Protein AF-A0A3M1B7R9-F1 (afdb_monomer_lite)

Sequence (169 aa):
MSRTSFVARRVTIGVLLSLAAVTLLYAAEDIHRWIQGKDPASPVPCPWQKQGNVPPLSPPTMEEISRNTAVFWKGRGRETAVADPPANAGSETVPIENFIDEYIFGKMAEDGIPHAPLAGNATFVRRAYLDLTGRIPTVEALEGWLAQGEELDRGALIDSLIESDAFVD

Structure (mmCIF, N/CA/C/O backbone):
data_AF-A0A3M1B7R9-F1
#
_entry.id   AF-A0A3M1B7R9-F1
#
loop_
_atom_site.group_PDB
_atom_site.id
_atom_site.type_symbol
_atom_site.label_atom_id
_atom_site.label_alt_id
_atom_site.label_comp_id
_atom_site.label_asym_id
_atom_site.label_entity_id
_atom_site.label_seq_id
_atom_site.pdbx_PDB_ins_code
_atom_site.Cartn_x
_atom_site.Cartn_y
_atom_site.Cartn_z
_atom_site.occupancy
_atom_site.B_iso_or_equiv
_atom_site.auth_seq_id
_atom_site.auth_comp_id
_atom_site.auth_asym_id
_atom_site.auth_atom_id
_atom_site.pdbx_PDB_model_num
ATOM 1 N N . MET A 1 1 ? -33.446 54.491 42.522 1.00 51.09 1 MET A N 1
ATOM 2 C CA . MET A 1 1 ? -32.778 53.767 41.416 1.00 51.09 1 MET A CA 1
ATOM 3 C C . MET A 1 1 ? -31.689 54.641 40.817 1.00 51.09 1 MET A C 1
ATOM 5 O O . MET A 1 1 ? -32.007 55.642 40.187 1.00 51.09 1 MET A O 1
ATOM 9 N N . SER A 1 2 ? -30.417 54.320 41.068 1.00 46.97 2 SER A N 1
ATOM 10 C CA . SER A 1 2 ? -29.306 55.175 40.636 1.00 46.97 2 SER A CA 1
ATOM 11 C C . SER A 1 2 ? -29.054 55.046 39.133 1.00 46.97 2 SER A C 1
ATOM 13 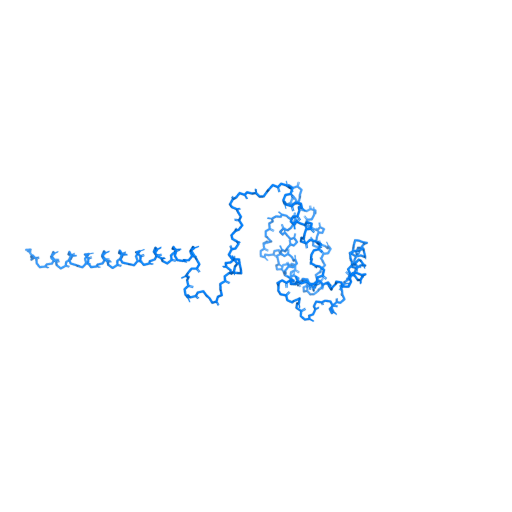O O . SER A 1 2 ? -28.742 53.965 38.642 1.00 46.97 2 SER A O 1
ATOM 15 N N . ARG A 1 3 ? -29.157 56.169 38.411 1.00 54.00 3 ARG A N 1
ATOM 16 C CA . ARG A 1 3 ? -28.888 56.299 36.966 1.00 54.00 3 ARG A CA 1
ATOM 17 C C . ARG A 1 3 ? -27.461 55.880 36.569 1.00 54.00 3 ARG A C 1
ATOM 19 O O . ARG A 1 3 ? -27.210 55.614 35.398 1.00 54.00 3 ARG A O 1
ATOM 26 N N . THR A 1 4 ? -26.542 55.780 37.530 1.00 54.81 4 THR A N 1
ATOM 27 C CA . THR A 1 4 ? -25.120 55.483 37.302 1.00 54.81 4 THR A CA 1
ATOM 28 C C . THR A 1 4 ? -24.834 54.028 36.917 1.00 54.81 4 THR A C 1
ATOM 30 O O . THR A 1 4 ? -23.939 53.785 36.111 1.00 54.81 4 THR A O 1
ATOM 33 N N . SER A 1 5 ? -25.613 53.053 37.399 1.00 55.47 5 SER A N 1
ATOM 34 C CA . SER A 1 5 ? -25.383 51.630 37.090 1.00 55.47 5 SER A CA 1
ATOM 35 C C . SER A 1 5 ? -25.811 51.240 35.669 1.00 55.47 5 SER A C 1
ATOM 37 O O . SER A 1 5 ? -25.240 50.330 35.070 1.00 55.47 5 SER A O 1
ATOM 39 N N . PHE A 1 6 ? -26.781 51.956 35.095 1.00 53.19 6 PHE A N 1
ATOM 40 C CA . PHE A 1 6 ? -27.276 51.711 33.738 1.00 53.19 6 PHE A CA 1
ATOM 41 C C . PHE A 1 6 ? -26.325 52.242 32.656 1.00 53.19 6 PHE A C 1
ATOM 43 O O . PHE A 1 6 ? -26.127 51.591 31.630 1.00 53.19 6 PHE A O 1
ATOM 50 N N . VAL A 1 7 ? -25.692 53.395 32.908 1.00 60.72 7 VAL A N 1
ATOM 51 C CA . VAL A 1 7 ? -24.685 53.979 32.008 1.00 60.72 7 VAL A CA 1
ATOM 52 C C . VAL A 1 7 ? -23.428 53.111 31.980 1.00 60.72 7 VAL A C 1
ATOM 54 O O . VAL A 1 7 ? -22.967 52.754 30.900 1.00 60.72 7 VAL A O 1
ATOM 57 N N . ALA A 1 8 ? -22.935 52.679 33.147 1.00 59.06 8 ALA A N 1
ATOM 58 C CA . ALA A 1 8 ? -21.758 51.815 33.237 1.00 59.06 8 ALA A CA 1
ATOM 59 C C . ALA A 1 8 ? -21.946 50.499 32.460 1.00 59.06 8 ALA A C 1
ATOM 61 O O . ALA A 1 8 ? -21.106 50.143 31.640 1.00 59.06 8 ALA A O 1
ATOM 62 N N . ARG A 1 9 ? -23.095 49.828 32.627 1.00 57.62 9 ARG A N 1
ATOM 63 C CA . ARG A 1 9 ? -23.381 48.543 31.968 1.00 57.62 9 ARG A CA 1
ATOM 64 C C . ARG A 1 9 ? -23.512 48.662 30.442 1.00 57.62 9 ARG A C 1
ATOM 66 O O . ARG A 1 9 ? -23.122 47.742 29.730 1.00 57.62 9 ARG A O 1
ATOM 73 N N . ARG A 1 10 ? -24.010 49.795 29.925 1.00 61.94 10 ARG A N 1
ATOM 74 C CA . ARG A 1 10 ? -24.058 50.070 28.475 1.00 61.94 10 ARG A CA 1
ATOM 75 C C . ARG A 1 10 ? -22.679 50.334 27.875 1.00 61.94 10 ARG A C 1
ATOM 77 O O . ARG A 1 10 ? -22.415 49.859 26.775 1.00 61.94 10 ARG A O 1
ATOM 84 N N . VAL A 1 11 ? -21.806 51.035 28.596 1.00 66.06 11 VAL A N 1
ATOM 85 C CA . VAL A 1 11 ? -20.427 51.287 28.151 1.00 66.06 11 VAL A CA 1
ATOM 86 C C . VAL A 1 11 ? -19.636 49.979 28.090 1.00 66.06 11 VAL A C 1
ATOM 88 O O . VAL A 1 11 ? -18.970 49.724 27.092 1.00 66.06 11 VAL A O 1
ATOM 91 N N . THR A 1 12 ? -19.770 49.096 29.086 1.00 65.44 12 THR A N 1
ATOM 92 C CA . THR A 1 12 ? -19.062 47.804 29.082 1.00 65.44 12 THR A CA 1
ATOM 93 C C . THR A 1 12 ? -19.522 46.887 27.948 1.00 65.44 12 THR A C 1
ATOM 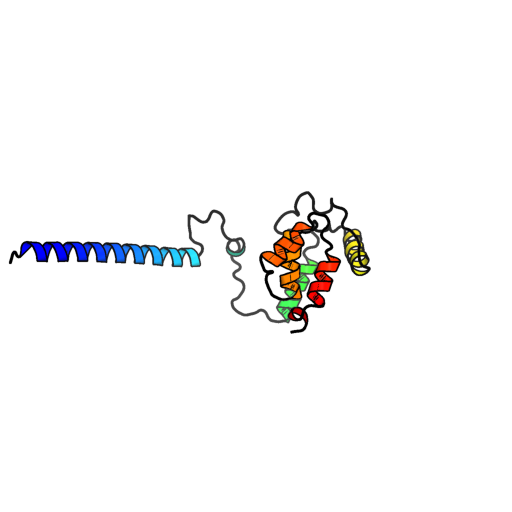95 O O . THR A 1 12 ? -18.689 46.278 27.284 1.00 65.44 12 THR A O 1
ATOM 98 N N . ILE A 1 13 ? -20.833 46.817 27.677 1.00 70.81 13 ILE A N 1
ATOM 99 C CA . ILE A 1 13 ? -21.368 46.016 26.562 1.00 70.81 13 ILE A CA 1
ATOM 100 C C . ILE A 1 13 ? -20.901 46.580 25.214 1.00 70.81 13 ILE A C 1
ATOM 102 O O . ILE A 1 13 ? -20.519 45.805 24.345 1.00 70.81 13 ILE A O 1
ATOM 106 N N . GLY A 1 14 ? -20.875 47.908 25.048 1.00 67.25 14 GLY A N 1
ATOM 107 C CA . GLY A 1 14 ? -20.379 48.545 23.824 1.00 67.25 14 GLY A CA 1
ATOM 108 C C . GLY A 1 14 ? -18.895 48.271 23.562 1.00 67.25 14 GLY A C 1
ATOM 109 O O . GLY A 1 14 ? -18.520 47.948 22.438 1.00 67.25 14 GLY A O 1
ATOM 110 N N . VAL A 1 15 ? -18.056 48.324 24.602 1.00 72.75 15 VAL A N 1
ATOM 111 C CA . VAL A 1 15 ? -16.619 48.018 24.495 1.00 72.75 15 VAL A CA 1
ATOM 112 C C . VAL A 1 15 ? -16.385 46.537 24.177 1.00 72.75 15 VAL A C 1
ATOM 114 O O . VAL A 1 15 ? -15.567 46.228 23.313 1.00 72.75 15 VAL A O 1
ATOM 117 N N . LEU A 1 16 ? -17.138 45.624 24.800 1.00 73.06 16 LEU A N 1
ATOM 118 C CA . LEU A 1 16 ? -17.052 44.187 24.516 1.00 73.06 16 LEU A CA 1
ATOM 119 C C . LEU A 1 16 ? -17.538 43.835 23.103 1.00 73.06 16 LEU A C 1
ATOM 121 O O . LEU A 1 16 ? -16.900 43.021 22.440 1.00 73.06 16 LEU A O 1
ATOM 125 N N . LEU A 1 17 ? -18.615 44.465 22.615 1.00 72.62 17 LEU A N 1
ATOM 126 C CA . LEU A 1 17 ? -19.086 44.259 21.241 1.00 72.62 17 LEU A CA 1
ATOM 127 C C . LEU A 1 17 ? -18.062 44.754 20.211 1.00 72.62 17 LEU A C 1
ATOM 129 O O . LEU A 1 17 ? -17.825 44.063 19.224 1.00 72.62 17 LEU A O 1
ATOM 133 N N . SER A 1 18 ? -17.430 45.910 20.447 1.00 70.81 18 SER A N 1
ATOM 134 C CA . SER A 1 18 ? -16.369 46.416 19.566 1.00 70.81 18 SER A CA 1
ATOM 135 C C . SER A 1 18 ? -15.133 45.521 19.576 1.00 70.81 18 SER A C 1
ATOM 137 O O . SER A 1 18 ? -14.596 45.231 18.514 1.00 70.81 18 SER A O 1
ATOM 139 N N . LEU A 1 19 ? -14.694 45.037 20.743 1.00 72.12 19 LEU A N 1
ATOM 140 C CA . LEU A 1 19 ? -13.574 44.093 20.831 1.00 72.12 19 LEU A CA 1
ATOM 141 C C . LEU A 1 19 ? -13.882 42.783 20.095 1.00 72.12 19 LEU A C 1
ATOM 143 O O . LEU A 1 19 ? -13.053 42.318 19.315 1.00 72.12 19 LEU A O 1
ATOM 147 N N . ALA A 1 20 ? -15.083 42.225 20.261 1.00 71.88 20 ALA A N 1
ATOM 148 C CA . ALA A 1 20 ? -15.499 41.024 19.539 1.00 71.88 20 ALA A CA 1
ATOM 149 C C . ALA A 1 20 ? -15.557 41.255 18.019 1.00 71.88 20 ALA A C 1
ATOM 151 O O . ALA A 1 20 ? -15.052 40.429 17.265 1.00 71.88 20 ALA A O 1
ATOM 152 N N . ALA A 1 21 ? -16.100 42.393 17.570 1.00 70.88 21 ALA A N 1
ATOM 153 C CA . ALA A 1 21 ? -16.158 42.750 16.153 1.00 70.88 21 ALA A CA 1
ATOM 154 C C . ALA A 1 21 ? -14.761 42.933 15.538 1.00 70.88 21 ALA A C 1
ATOM 156 O O . ALA A 1 21 ? -14.517 42.437 14.443 1.00 70.88 21 ALA A O 1
ATOM 157 N N . VAL A 1 22 ? -13.830 43.574 16.255 1.00 68.38 22 VAL A N 1
ATOM 158 C CA . VAL A 1 22 ? -12.431 43.728 15.819 1.00 68.38 22 VAL A CA 1
ATOM 159 C C . VAL A 1 22 ? -11.729 42.371 15.740 1.00 68.38 22 VAL A C 1
ATOM 161 O O . VAL A 1 22 ? -11.019 42.119 14.774 1.00 68.38 22 VAL A O 1
ATOM 164 N N . THR A 1 23 ? -11.978 41.466 16.691 1.00 63.69 23 THR A N 1
ATOM 165 C CA . THR A 1 23 ? -11.376 40.119 16.686 1.00 63.69 23 THR A CA 1
ATOM 166 C C . THR A 1 23 ? -11.909 39.262 15.529 1.00 63.69 23 THR A C 1
ATOM 168 O O . THR A 1 23 ? -11.142 38.563 14.874 1.00 63.69 23 THR A O 1
ATOM 171 N N . LEU A 1 24 ? -13.211 39.347 15.232 1.00 62.00 24 LEU A N 1
ATOM 172 C CA . LEU A 1 24 ? -13.842 38.637 14.111 1.00 62.00 24 LEU A CA 1
ATOM 173 C C . LEU A 1 24 ? -13.395 39.179 12.747 1.00 62.00 24 LEU A C 1
ATOM 175 O O . LEU A 1 24 ? -13.191 38.391 11.827 1.00 62.00 24 LEU A O 1
ATOM 179 N N . LEU A 1 25 ? -13.204 40.498 12.621 1.00 59.88 25 LEU A N 1
ATOM 180 C CA . LEU A 1 25 ? -12.648 41.099 11.404 1.00 59.88 25 LEU A CA 1
ATOM 181 C C . LEU A 1 25 ? -11.200 40.647 11.172 1.00 59.88 25 LEU A C 1
ATOM 183 O O . LEU A 1 25 ? -10.856 40.274 10.055 1.00 59.88 25 LEU A O 1
ATOM 187 N N . TYR A 1 26 ? -10.386 40.617 12.233 1.00 59.78 26 TYR A N 1
ATOM 188 C CA . TYR A 1 26 ? -8.995 40.165 12.156 1.00 59.78 26 TYR A CA 1
ATOM 189 C C . TYR A 1 26 ? -8.903 38.683 11.754 1.00 59.78 26 TYR A C 1
ATOM 191 O O . TYR A 1 26 ? -8.134 38.321 10.869 1.00 59.78 26 TYR A O 1
ATOM 199 N N . ALA A 1 27 ? -9.766 37.831 12.323 1.00 58.03 27 ALA A N 1
ATOM 200 C CA . ALA A 1 27 ? -9.832 36.412 11.972 1.00 58.03 27 ALA A CA 1
ATOM 201 C C . ALA A 1 27 ? -10.317 36.165 10.527 1.00 58.03 27 ALA A C 1
ATOM 203 O O . ALA A 1 27 ? -9.864 35.225 9.873 1.00 58.03 27 ALA A O 1
ATOM 204 N N . ALA A 1 28 ? -11.227 36.996 10.006 1.00 57.00 28 ALA A N 1
ATOM 205 C CA . ALA A 1 28 ? -11.709 36.881 8.629 1.00 57.00 28 ALA A CA 1
ATOM 206 C C . ALA A 1 28 ? -10.642 37.286 7.592 1.00 57.00 28 ALA A C 1
ATOM 208 O O . ALA A 1 28 ? -10.537 36.649 6.539 1.00 57.00 28 ALA A O 1
ATOM 209 N N . GLU A 1 29 ? -9.825 38.303 7.887 1.00 58.69 29 GLU A N 1
ATOM 210 C CA . GLU A 1 29 ? -8.690 38.681 7.035 1.00 58.69 29 GLU A CA 1
ATOM 211 C C . GLU A 1 29 ? -7.610 37.592 7.000 1.00 58.69 29 GLU A C 1
ATOM 213 O O . GLU A 1 29 ? -7.064 37.315 5.929 1.00 58.69 29 GLU A O 1
ATOM 218 N N . ASP A 1 30 ? -7.355 36.912 8.121 1.00 57.41 30 ASP A N 1
ATOM 219 C CA . ASP A 1 30 ? -6.379 35.818 8.184 1.00 57.41 30 ASP A CA 1
ATOM 220 C C . ASP A 1 30 ? -6.786 34.614 7.329 1.00 57.41 30 ASP A C 1
ATOM 222 O O . ASP A 1 30 ? -5.962 34.088 6.579 1.00 57.41 30 ASP A O 1
ATOM 226 N N . ILE A 1 31 ? -8.066 34.221 7.334 1.00 58.12 31 ILE A N 1
ATOM 227 C CA . ILE A 1 31 ? -8.553 33.135 6.466 1.00 58.12 31 ILE A CA 1
ATOM 228 C C . ILE A 1 31 ? -8.396 33.515 4.989 1.00 58.12 31 ILE A C 1
ATOM 230 O O . ILE A 1 31 ? -7.957 32.696 4.181 1.00 58.12 31 ILE A O 1
ATOM 234 N N . HIS A 1 32 ? -8.709 34.759 4.611 1.00 56.88 32 HIS A N 1
ATOM 235 C CA . HIS A 1 32 ? -8.571 35.193 3.220 1.00 56.88 32 HIS A CA 1
ATOM 236 C C . HIS A 1 32 ? -7.101 35.238 2.773 1.00 56.88 32 HIS A C 1
ATOM 238 O O . HIS A 1 32 ? -6.776 34.855 1.648 1.00 56.88 32 HIS A O 1
ATOM 244 N N . ARG A 1 33 ? -6.189 35.646 3.663 1.00 58.53 33 ARG A N 1
ATOM 245 C CA . ARG A 1 33 ? -4.741 35.631 3.410 1.00 58.53 33 ARG A CA 1
ATOM 246 C C . ARG A 1 33 ? -4.168 34.218 3.356 1.00 58.53 33 ARG A C 1
ATOM 248 O O . ARG A 1 33 ? -3.296 33.980 2.520 1.00 58.53 33 ARG A O 1
ATOM 255 N N . TRP A 1 34 ? -4.682 33.297 4.171 1.00 54.91 34 TRP A N 1
ATOM 256 C CA . TRP A 1 34 ? -4.342 31.874 4.133 1.00 54.91 34 TRP A CA 1
ATOM 257 C C . TRP A 1 34 ? -4.790 31.224 2.820 1.00 54.91 34 TRP A C 1
ATOM 259 O O . TRP A 1 34 ? -3.978 30.595 2.145 1.00 54.91 34 TRP A O 1
ATOM 269 N N . ILE A 1 35 ? -6.030 31.477 2.378 1.00 57.28 35 ILE A N 1
ATOM 270 C CA . ILE A 1 35 ? -6.543 31.009 1.076 1.00 57.28 35 ILE A CA 1
ATOM 271 C C . ILE A 1 35 ? -5.692 31.551 -0.083 1.00 57.28 35 ILE A C 1
ATOM 273 O O . ILE A 1 35 ? -5.439 30.844 -1.054 1.00 57.28 35 ILE A O 1
ATOM 277 N N . GLN A 1 36 ? -5.218 32.797 0.012 1.00 58.75 36 GLN A N 1
ATOM 278 C CA . GLN A 1 36 ? -4.329 33.390 -0.993 1.00 58.75 36 GLN A CA 1
ATOM 279 C C . GLN A 1 36 ? -2.847 33.010 -0.822 1.00 58.75 36 GLN A C 1
ATOM 281 O O . GLN A 1 36 ? -2.011 33.480 -1.597 1.00 58.75 36 GLN A O 1
ATOM 286 N N . GLY A 1 37 ? -2.499 32.206 0.190 1.00 53.03 37 GLY A N 1
ATOM 287 C CA . GLY A 1 37 ? -1.128 31.807 0.512 1.00 53.03 37 GLY A CA 1
ATOM 288 C C . GLY A 1 37 ? -0.173 32.985 0.749 1.00 53.03 37 GLY A C 1
ATOM 289 O O . GLY A 1 37 ? 1.007 32.896 0.421 1.00 53.03 37 GLY A O 1
ATOM 290 N N . LYS A 1 38 ? -0.684 34.102 1.284 1.00 56.72 38 LYS A N 1
ATOM 291 C CA . LYS A 1 38 ? 0.061 35.331 1.638 1.00 56.72 38 LYS A CA 1
ATOM 292 C C . LYS A 1 38 ? 0.299 35.438 3.150 1.00 56.72 38 LYS A C 1
ATOM 294 O O . LYS A 1 38 ? 0.324 36.542 3.710 1.00 56.72 38 LYS A O 1
ATOM 299 N N . ASP A 1 39 ? 0.405 34.291 3.810 1.00 59.97 39 ASP A N 1
ATOM 300 C CA . ASP A 1 39 ? 0.665 34.204 5.241 1.00 59.97 39 ASP A CA 1
ATOM 301 C C . ASP A 1 39 ? 2.176 34.365 5.512 1.00 59.97 39 ASP A C 1
ATOM 303 O O . ASP A 1 39 ? 2.964 33.532 5.053 1.00 59.97 39 ASP A O 1
ATOM 307 N N . PRO A 1 40 ? 2.610 35.426 6.223 1.00 55.59 40 PRO A N 1
ATOM 308 C CA . PRO A 1 40 ? 4.015 35.642 6.559 1.00 55.59 40 PRO A CA 1
ATOM 309 C C . PRO A 1 40 ? 4.554 34.621 7.572 1.00 55.59 40 PRO A C 1
ATOM 311 O O . PRO A 1 40 ? 5.769 34.546 7.743 1.00 55.59 40 PRO A O 1
ATOM 314 N N . ALA A 1 41 ? 3.683 33.858 8.246 1.00 55.41 41 ALA A N 1
ATOM 315 C CA . ALA A 1 41 ? 4.060 32.835 9.216 1.00 55.41 41 ALA A CA 1
ATOM 316 C C . ALA A 1 41 ? 4.251 31.440 8.595 1.00 55.41 41 ALA A C 1
ATOM 318 O O . ALA A 1 41 ? 4.753 30.549 9.281 1.00 55.41 41 ALA A O 1
ATOM 319 N N . SER A 1 42 ? 3.896 31.231 7.318 1.00 52.91 42 SER A N 1
ATOM 320 C CA . SER A 1 42 ? 4.141 29.951 6.647 1.00 52.91 42 SER A CA 1
ATOM 321 C C . SER A 1 42 ? 5.639 29.799 6.339 1.00 52.91 42 SER A C 1
ATOM 323 O O . SER A 1 42 ? 6.166 30.551 5.514 1.00 52.91 42 SER A O 1
ATOM 325 N N . PRO A 1 43 ? 6.356 28.833 6.947 1.00 53.66 43 PRO A N 1
ATOM 326 C CA . PRO A 1 43 ? 7.812 28.727 6.812 1.00 53.66 43 PRO A CA 1
ATOM 327 C C . PRO A 1 43 ? 8.276 28.331 5.403 1.00 53.66 43 PRO A C 1
ATOM 329 O O . PRO A 1 43 ? 9.466 28.404 5.101 1.00 53.66 43 PRO A O 1
ATOM 332 N N . VAL A 1 44 ? 7.361 27.890 4.531 1.00 55.53 44 VAL A N 1
ATOM 333 C CA . VAL A 1 44 ? 7.677 27.459 3.168 1.00 55.53 44 VAL A CA 1
ATOM 334 C C . VAL A 1 44 ? 6.503 27.793 2.239 1.00 55.53 44 VAL A C 1
ATOM 336 O O . VAL A 1 44 ? 5.379 27.372 2.512 1.00 55.53 44 VAL A O 1
ATOM 339 N N . PRO A 1 45 ? 6.713 28.506 1.117 1.00 53.62 45 PRO A N 1
ATOM 340 C CA . PRO A 1 45 ? 5.692 28.612 0.080 1.00 53.62 45 PRO A CA 1
ATOM 341 C C . PRO A 1 45 ? 5.420 27.216 -0.490 1.00 53.62 45 PRO A C 1
ATOM 343 O O . PRO A 1 45 ? 6.370 26.524 -0.870 1.00 53.62 45 PRO A O 1
ATOM 346 N N . CYS A 1 46 ? 4.152 26.806 -0.573 1.00 52.38 46 CYS A N 1
ATOM 347 C CA . CYS A 1 46 ? 3.760 25.546 -1.202 1.00 52.38 46 CYS A CA 1
ATOM 348 C C . CYS A 1 46 ? 4.370 25.460 -2.621 1.00 52.38 46 CYS A C 1
ATOM 350 O O . CYS A 1 46 ? 4.284 26.441 -3.366 1.00 52.38 46 CYS A O 1
ATOM 352 N N . PRO A 1 47 ? 4.974 24.329 -3.037 1.00 49.78 47 PRO A N 1
ATOM 353 C CA . PRO A 1 47 ? 5.749 24.239 -4.282 1.00 49.78 47 PRO A CA 1
ATOM 354 C C . PRO A 1 47 ? 4.983 24.680 -5.539 1.00 49.78 47 PRO A C 1
ATOM 356 O O . PRO A 1 47 ? 5.551 25.326 -6.416 1.00 49.78 47 PRO A O 1
ATOM 359 N N . TRP A 1 48 ? 3.677 24.408 -5.585 1.00 48.72 48 TRP A N 1
ATOM 360 C CA . TRP A 1 48 ? 2.777 24.764 -6.689 1.00 48.72 48 TRP A CA 1
ATOM 361 C C . TRP A 1 48 ? 2.543 26.277 -6.835 1.00 48.72 48 TRP A C 1
ATOM 363 O O . TRP A 1 48 ? 2.188 26.734 -7.913 1.00 48.72 48 TRP A O 1
ATOM 373 N N . GLN A 1 49 ? 2.758 27.073 -5.779 1.00 49.53 49 GLN A N 1
ATOM 374 C CA . GLN A 1 49 ? 2.655 28.540 -5.832 1.00 49.53 49 GLN A CA 1
ATOM 375 C C . GLN A 1 49 ? 3.932 29.218 -6.344 1.00 49.53 49 GLN A C 1
ATOM 377 O O . GLN A 1 49 ? 3.893 30.398 -6.685 1.00 49.53 49 GLN A O 1
ATOM 382 N N . LYS A 1 50 ? 5.071 28.512 -6.408 1.00 49.09 50 LYS A N 1
ATOM 383 C CA . LYS A 1 50 ? 6.336 29.088 -6.903 1.00 49.09 50 LYS A CA 1
ATOM 384 C C . LYS A 1 50 ? 6.439 29.148 -8.425 1.00 49.09 50 LYS A C 1
ATOM 386 O O . LYS A 1 50 ? 7.435 29.638 -8.948 1.00 49.09 50 LYS A O 1
ATOM 391 N N . GLN A 1 51 ? 5.436 28.672 -9.147 1.00 47.31 51 GLN A N 1
ATOM 392 C CA . GLN A 1 51 ? 5.422 28.694 -10.600 1.00 47.31 51 GLN A CA 1
ATOM 393 C C . GLN A 1 51 ? 4.181 29.473 -11.012 1.00 47.31 51 GLN A C 1
ATOM 395 O O . GLN A 1 51 ? 3.077 29.117 -10.620 1.00 47.31 51 GLN A O 1
ATOM 400 N N . GLY A 1 52 ? 4.343 30.531 -11.807 1.00 45.81 52 GLY A N 1
ATOM 401 C CA . GLY A 1 52 ? 3.243 31.303 -12.405 1.00 45.81 52 GLY A CA 1
ATOM 402 C C . GLY A 1 52 ? 2.365 30.507 -13.385 1.00 45.81 52 GLY A C 1
ATOM 403 O O . GLY A 1 52 ? 1.765 31.095 -14.276 1.00 45.81 52 GLY A O 1
ATOM 404 N N . ASN A 1 53 ? 2.292 29.186 -13.222 1.00 50.12 53 ASN A N 1
ATOM 405 C CA . ASN A 1 53 ? 1.491 28.241 -13.974 1.00 50.12 53 ASN A CA 1
ATOM 406 C C . ASN A 1 53 ? 0.407 27.696 -13.043 1.00 50.12 53 ASN A C 1
ATOM 408 O O . ASN A 1 53 ? 0.502 26.580 -12.536 1.00 50.12 53 ASN A O 1
ATOM 412 N N . VAL A 1 54 ? -0.637 28.490 -12.812 1.00 55.75 54 VAL A N 1
ATOM 413 C CA . VAL A 1 54 ? -1.900 27.919 -12.337 1.00 55.75 54 VAL A CA 1
ATOM 414 C C . VAL A 1 54 ? -2.403 27.019 -13.473 1.00 55.75 54 VAL A C 1
ATOM 416 O O . VAL A 1 54 ? -2.509 27.513 -14.601 1.00 55.75 54 VAL A O 1
ATOM 419 N N . PRO A 1 55 ? -2.658 25.716 -13.246 1.00 55.75 55 PRO A N 1
ATOM 420 C CA . PRO A 1 55 ? -3.226 24.875 -14.290 1.00 55.75 55 PRO A CA 1
ATOM 421 C C . PRO A 1 55 ? -4.557 25.489 -14.754 1.00 55.75 55 PRO A C 1
ATOM 423 O O . PRO A 1 55 ? -5.291 26.040 -13.926 1.00 55.75 55 PRO A O 1
ATOM 426 N N . PRO A 1 56 ? -4.860 25.462 -16.064 1.00 58.12 56 PRO A N 1
ATOM 427 C CA . PRO A 1 56 ? -6.085 26.056 -16.579 1.00 58.12 56 PRO A CA 1
ATOM 428 C C . PRO A 1 56 ? -7.298 25.480 -15.837 1.00 58.12 56 PRO A C 1
ATOM 430 O O . PRO A 1 56 ? -7.370 24.281 -15.587 1.00 58.12 56 PRO A O 1
ATOM 433 N N . LEU A 1 57 ? -8.255 26.345 -15.484 1.00 57.03 57 LEU A N 1
ATOM 434 C CA . LEU A 1 57 ? -9.479 25.965 -14.756 1.00 57.03 57 LEU A CA 1
ATOM 435 C C . LEU A 1 57 ? -10.389 25.016 -15.559 1.00 57.03 57 LEU A C 1
ATOM 437 O O . LEU A 1 57 ? -11.346 24.470 -15.015 1.00 57.03 57 LEU A O 1
ATOM 441 N N . SER A 1 58 ? -10.095 24.830 -16.845 1.00 65.12 58 SER A N 1
ATOM 442 C CA . SER A 1 58 ? -10.756 23.860 -17.709 1.00 65.12 58 SER A CA 1
ATOM 443 C C . SER A 1 58 ? -10.006 22.526 -17.660 1.00 65.12 58 SER A C 1
ATOM 445 O O . SER A 1 58 ? -8.780 22.529 -17.801 1.00 65.12 58 SER A O 1
ATOM 447 N N . PRO A 1 59 ? -10.707 21.386 -17.510 1.00 63.78 59 PRO A N 1
ATOM 448 C CA . PRO A 1 59 ? -10.057 20.086 -17.576 1.00 63.78 59 PRO A CA 1
ATOM 449 C C . PRO A 1 59 ? -9.376 19.919 -18.946 1.00 63.78 59 PRO A C 1
ATOM 451 O O . PRO A 1 59 ? -9.969 20.295 -19.963 1.00 63.78 59 PRO A O 1
ATOM 454 N N . PRO A 1 60 ? -8.142 19.386 -18.992 1.00 65.38 60 PRO A N 1
ATOM 455 C CA . PRO A 1 60 ? -7.441 19.169 -20.249 1.00 65.38 60 PRO A CA 1
ATOM 456 C C . PRO A 1 60 ? -8.206 18.168 -21.114 1.00 65.38 60 PRO A C 1
ATOM 458 O O . PRO A 1 60 ? -8.843 17.236 -20.616 1.00 65.38 60 PRO A O 1
ATOM 461 N N . THR A 1 61 ? -8.125 18.343 -22.427 1.00 74.81 61 THR A N 1
ATOM 462 C CA . THR A 1 61 ? -8.673 17.362 -23.367 1.00 74.81 61 THR A CA 1
ATOM 463 C C . THR A 1 61 ? -7.875 16.056 -23.302 1.00 74.81 61 THR A C 1
ATOM 465 O O . THR A 1 61 ? -6.694 16.048 -22.952 1.00 74.81 61 THR A O 1
ATOM 468 N N . MET A 1 62 ? -8.492 14.930 -23.674 1.00 65.88 62 MET A N 1
ATOM 469 C CA . MET A 1 62 ? -7.828 13.615 -23.648 1.00 65.88 62 MET A CA 1
ATOM 470 C C . MET A 1 62 ? -6.534 13.589 -24.481 1.00 65.88 62 MET A C 1
ATOM 472 O O . MET A 1 62 ? -5.563 12.915 -24.138 1.00 65.88 62 MET A O 1
ATOM 476 N N . GLU A 1 63 ? -6.497 14.374 -25.555 1.00 73.62 63 GLU A N 1
ATOM 477 C CA . GLU A 1 63 ? -5.339 14.513 -26.431 1.00 73.62 63 GLU A CA 1
ATOM 478 C C . GLU A 1 63 ? -4.199 15.306 -25.771 1.00 73.62 63 GLU A C 1
ATOM 480 O O . GLU A 1 63 ? -3.030 14.945 -25.897 1.00 73.62 63 GLU A O 1
ATOM 485 N N . GLU A 1 64 ? -4.524 16.347 -25.001 1.00 67.00 64 GLU A N 1
ATOM 486 C CA . GLU A 1 64 ? -3.553 17.089 -24.189 1.00 67.00 64 GLU A CA 1
ATOM 487 C C . GLU A 1 64 ? -3.042 16.256 -23.015 1.00 67.00 64 GLU A C 1
ATOM 489 O O . GLU A 1 64 ? -1.848 16.299 -22.728 1.00 67.00 64 GLU A O 1
ATOM 494 N N . ILE A 1 65 ? -3.902 15.452 -22.379 1.00 66.25 65 ILE A N 1
ATOM 495 C CA . ILE A 1 65 ? -3.486 14.495 -21.346 1.00 66.25 65 ILE A CA 1
ATOM 496 C C . ILE A 1 65 ? -2.480 13.513 -21.944 1.00 66.25 65 ILE A C 1
ATOM 498 O O . ILE A 1 65 ? -1.391 13.357 -21.402 1.00 66.25 65 ILE A O 1
ATOM 502 N N . SER A 1 66 ? -2.800 12.901 -23.087 1.00 69.12 66 SER A N 1
ATOM 503 C CA . SER A 1 66 ? -1.903 11.962 -23.769 1.00 69.12 66 SER A CA 1
ATOM 504 C C . SER A 1 66 ? -0.585 12.609 -24.201 1.00 69.12 66 SER A C 1
ATOM 506 O O . SER A 1 66 ? 0.475 11.995 -24.086 1.00 69.12 66 SER A O 1
ATOM 508 N N . ARG A 1 67 ? -0.620 13.852 -24.686 1.00 67.31 67 ARG A N 1
ATOM 509 C CA . ARG A 1 67 ? 0.580 14.573 -25.122 1.00 67.31 67 ARG A CA 1
ATOM 510 C C . ARG A 1 67 ? 1.453 14.974 -23.936 1.00 67.31 67 ARG A C 1
ATOM 512 O O . ARG A 1 67 ? 2.666 14.794 -23.990 1.00 67.31 67 ARG A O 1
ATOM 519 N N . ASN A 1 68 ? 0.850 15.457 -22.854 1.00 61.97 68 ASN A N 1
ATOM 520 C CA . ASN A 1 68 ? 1.564 15.847 -21.641 1.00 61.97 68 ASN A CA 1
ATOM 521 C C . ASN A 1 68 ? 2.145 14.634 -20.915 1.00 61.97 68 ASN A C 1
ATOM 523 O O . ASN A 1 68 ? 3.278 14.710 -20.445 1.00 61.97 68 ASN A O 1
ATOM 527 N N . THR A 1 69 ? 1.435 13.501 -20.879 1.00 57.81 69 THR A N 1
ATOM 528 C CA . THR A 1 69 ? 1.998 12.248 -20.360 1.00 57.81 69 THR A CA 1
ATOM 529 C C . THR A 1 69 ? 3.130 11.754 -21.255 1.00 57.81 69 THR A C 1
ATOM 531 O O . THR A 1 69 ? 4.195 11.427 -20.746 1.00 57.81 69 THR A O 1
ATOM 534 N N . ALA A 1 70 ? 2.989 11.789 -22.583 1.00 57.88 70 ALA A N 1
ATOM 535 C CA . ALA A 1 70 ? 4.076 11.418 -23.489 1.00 57.88 70 ALA A CA 1
ATOM 536 C C . ALA A 1 70 ? 5.322 12.305 -23.312 1.00 57.88 70 ALA A C 1
ATOM 538 O O . ALA A 1 70 ? 6.435 11.790 -23.307 1.00 57.88 70 ALA A O 1
ATOM 539 N N . VAL A 1 71 ? 5.167 13.619 -23.116 1.00 57.62 71 VAL A N 1
ATOM 540 C CA . VAL A 1 71 ? 6.282 14.540 -22.817 1.00 57.62 71 VAL A CA 1
ATOM 541 C C . VAL A 1 71 ? 6.885 14.257 -21.437 1.00 57.62 71 VAL A C 1
ATOM 543 O O . VAL A 1 71 ? 8.105 14.238 -21.298 1.00 57.62 71 VAL A O 1
ATOM 546 N N . PHE A 1 72 ? 6.052 13.969 -20.439 1.00 51.16 72 PHE A N 1
ATOM 547 C CA . PHE A 1 72 ? 6.469 13.559 -19.097 1.00 51.16 72 PHE A CA 1
ATOM 548 C C . PHE A 1 72 ? 7.298 12.266 -19.114 1.00 51.16 72 PHE A C 1
ATOM 550 O O . PHE A 1 72 ? 8.312 12.188 -18.427 1.00 51.16 72 PHE A O 1
ATOM 557 N N . TRP A 1 73 ? 6.924 11.284 -19.939 1.00 50.47 73 TRP A N 1
ATOM 558 C CA . TRP A 1 73 ? 7.670 10.033 -20.108 1.00 50.47 73 TRP A CA 1
ATOM 559 C C . TRP A 1 73 ? 8.919 10.201 -20.985 1.00 50.47 73 TRP A C 1
ATOM 561 O O . TRP A 1 73 ? 9.958 9.617 -20.696 1.00 50.47 73 TRP A O 1
ATOM 571 N N . LYS A 1 74 ? 8.857 11.031 -22.033 1.00 53.72 74 LYS A N 1
ATOM 572 C CA . LYS A 1 74 ? 9.942 11.202 -23.014 1.00 53.72 74 LYS A CA 1
ATOM 573 C C . LYS A 1 74 ? 11.036 12.175 -22.562 1.00 53.72 74 LYS A C 1
ATOM 575 O O . LYS A 1 74 ? 12.176 12.047 -22.993 1.00 53.72 74 LYS A O 1
ATOM 580 N N . GLY A 1 75 ? 10.698 13.153 -21.722 1.00 45.41 75 GLY A N 1
ATOM 581 C CA . GLY A 1 75 ? 11.615 14.201 -21.264 1.00 45.41 75 GLY A CA 1
ATOM 582 C C . GLY A 1 75 ? 12.347 13.885 -19.959 1.00 45.41 75 GLY A C 1
ATOM 583 O O . GLY A 1 75 ? 13.365 14.506 -19.671 1.00 45.41 75 GLY A O 1
ATOM 584 N N . ARG A 1 76 ? 11.872 12.913 -19.169 1.00 45.66 76 ARG A N 1
ATOM 585 C CA . ARG A 1 76 ? 12.383 12.673 -17.812 1.00 45.66 76 ARG A CA 1
ATOM 586 C C . ARG A 1 76 ? 13.391 11.530 -17.701 1.00 45.66 76 ARG A C 1
ATOM 588 O O . ARG A 1 76 ? 13.491 10.896 -16.658 1.00 45.66 76 ARG A O 1
ATOM 595 N N . GLY A 1 77 ? 14.187 11.314 -18.743 1.00 44.91 77 GLY A N 1
ATOM 596 C CA . GLY A 1 77 ? 15.335 10.412 -18.668 1.00 44.91 77 GLY A CA 1
ATOM 597 C C . GLY A 1 77 ? 16.451 10.892 -17.731 1.00 44.91 77 GLY A C 1
ATOM 598 O O . GLY A 1 77 ? 17.427 10.166 -17.588 1.00 44.91 77 GLY A O 1
ATOM 599 N N . ARG A 1 78 ? 16.376 12.098 -17.124 1.00 46.69 78 ARG A N 1
ATOM 600 C CA . ARG A 1 78 ? 17.473 12.584 -16.262 1.00 46.69 78 ARG A CA 1
ATOM 601 C C . ARG A 1 78 ? 17.255 13.773 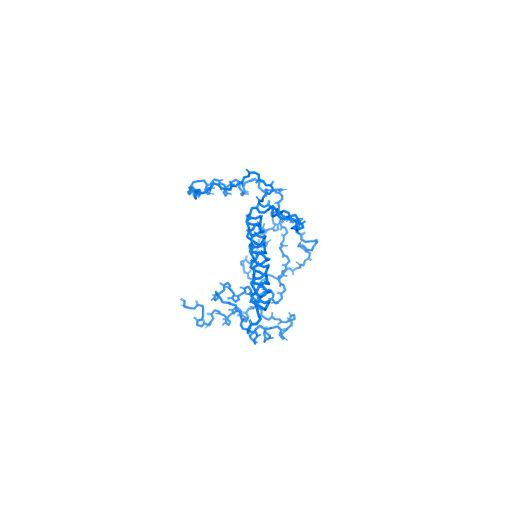-15.316 1.00 46.69 78 ARG A C 1
ATOM 603 O O . ARG A 1 78 ? 18.231 14.151 -14.679 1.00 46.69 78 ARG A O 1
ATOM 610 N N . GLU A 1 79 ? 16.071 14.380 -15.183 1.00 43.66 79 GLU A N 1
ATOM 611 C CA . GLU A 1 79 ? 15.984 15.639 -14.413 1.00 43.66 79 GLU A CA 1
ATOM 612 C C . GLU A 1 79 ? 14.747 15.751 -13.503 1.00 43.66 79 GLU A C 1
ATOM 614 O O . GLU A 1 79 ? 13.603 15.864 -13.942 1.00 43.66 79 GLU A O 1
ATOM 619 N N . THR A 1 80 ? 15.041 15.740 -12.198 1.00 41.69 80 THR A N 1
ATOM 620 C CA . THR A 1 80 ? 14.234 16.162 -11.039 1.00 41.69 80 THR A CA 1
ATOM 621 C C . THR A 1 80 ? 12.969 15.358 -10.722 1.00 41.69 80 THR A C 1
ATOM 623 O O . THR A 1 80 ? 11.837 15.822 -10.857 1.00 41.69 80 THR A O 1
ATOM 626 N N . ALA A 1 81 ? 13.166 14.166 -10.151 1.00 42.41 81 ALA A N 1
ATOM 627 C CA . ALA A 1 81 ? 12.322 13.792 -9.021 1.00 42.41 81 ALA A CA 1
ATOM 628 C C . ALA A 1 81 ? 12.499 14.883 -7.949 1.00 42.41 81 ALA A C 1
ATOM 630 O O . ALA A 1 81 ? 13.617 15.226 -7.570 1.00 42.41 81 ALA A O 1
ATOM 631 N N . VAL A 1 82 ? 11.402 15.513 -7.537 1.00 45.03 82 VAL A N 1
ATOM 632 C CA . VAL A 1 82 ? 11.405 16.392 -6.368 1.00 45.03 82 VAL A CA 1
ATOM 633 C C . VAL A 1 82 ? 11.719 15.496 -5.171 1.00 45.03 82 VAL A C 1
ATOM 635 O O . VAL A 1 82 ? 10.948 14.585 -4.884 1.00 45.03 82 VAL A O 1
ATOM 638 N N . ALA A 1 83 ? 12.851 15.786 -4.527 1.00 45.75 83 ALA A N 1
ATOM 639 C CA . ALA A 1 83 ? 13.640 14.947 -3.623 1.00 45.75 83 ALA A CA 1
ATOM 640 C C . ALA A 1 83 ? 14.569 13.971 -4.361 1.00 45.75 83 ALA A C 1
ATOM 642 O O . ALA A 1 83 ? 14.120 13.023 -5.007 1.00 45.75 83 ALA A O 1
ATOM 643 N N . ASP A 1 84 ? 15.880 14.196 -4.203 1.00 42.16 84 ASP A N 1
ATOM 644 C CA . ASP A 1 84 ? 16.856 13.120 -4.331 1.00 42.16 84 ASP A CA 1
ATOM 645 C C . ASP A 1 84 ? 16.310 11.921 -3.548 1.00 42.16 84 ASP A C 1
ATOM 647 O O . ASP A 1 84 ? 15.829 12.103 -2.417 1.00 42.16 84 ASP A O 1
ATOM 651 N N . PRO A 1 85 ? 16.306 10.713 -4.134 1.00 50.28 85 PRO A N 1
ATOM 652 C CA . PRO A 1 85 ? 15.901 9.549 -3.377 1.00 50.28 85 PRO A CA 1
ATOM 653 C C . PRO A 1 85 ? 16.769 9.492 -2.107 1.00 50.28 85 PRO A C 1
ATOM 655 O O . PRO A 1 85 ? 17.942 9.883 -2.156 1.00 50.28 85 PRO A O 1
ATOM 658 N N . PRO A 1 86 ? 16.210 9.089 -0.947 1.00 54.34 86 PRO A N 1
ATOM 659 C CA . PRO A 1 86 ? 16.985 9.011 0.288 1.00 54.34 86 PRO A CA 1
ATOM 660 C C . PRO A 1 86 ? 18.279 8.247 0.003 1.00 54.34 86 PRO A C 1
ATOM 662 O O . PRO A 1 86 ? 18.253 7.316 -0.797 1.00 54.34 86 PRO A O 1
ATOM 665 N N . ALA A 1 87 ? 19.392 8.618 0.644 1.00 53.12 87 ALA A N 1
ATOM 666 C CA . ALA A 1 87 ? 20.735 8.089 0.352 1.00 53.12 87 ALA A CA 1
ATOM 667 C C . ALA A 1 87 ? 20.858 6.543 0.371 1.00 53.12 87 ALA A C 1
ATOM 669 O O . ALA A 1 87 ? 21.880 6.006 -0.043 1.00 53.12 87 ALA A O 1
ATOM 670 N N . ASN A 1 88 ? 19.809 5.842 0.812 1.00 52.53 88 ASN A N 1
ATOM 671 C CA . ASN A 1 88 ? 19.689 4.389 0.883 1.00 52.53 88 ASN A CA 1
ATOM 672 C C . ASN A 1 88 ? 18.805 3.768 -0.223 1.00 52.53 88 ASN A C 1
ATOM 674 O O . ASN A 1 88 ? 18.613 2.553 -0.221 1.00 52.53 88 ASN A O 1
ATOM 678 N N . ALA A 1 89 ? 18.235 4.548 -1.149 1.00 53.91 89 ALA A N 1
ATOM 679 C CA . ALA A 1 89 ? 17.453 4.011 -2.261 1.00 53.91 89 ALA A CA 1
ATOM 680 C C . ALA A 1 89 ? 18.360 3.165 -3.162 1.00 53.91 89 ALA A C 1
ATOM 682 O O . ALA A 1 89 ? 19.284 3.678 -3.791 1.00 53.91 89 ALA A O 1
ATOM 683 N N . GLY A 1 90 ? 18.127 1.855 -3.162 1.00 55.25 90 GLY A N 1
ATOM 684 C CA . GLY A 1 90 ? 18.947 0.878 -3.871 1.00 55.25 90 GLY A CA 1
ATOM 685 C C . GLY A 1 90 ? 19.991 0.133 -3.029 1.00 55.25 90 GLY A C 1
ATOM 686 O O . GLY A 1 90 ? 20.603 -0.790 -3.554 1.00 55.25 90 GLY A O 1
ATOM 687 N N . SER A 1 91 ? 20.209 0.477 -1.749 1.00 55.53 91 SER A N 1
ATOM 688 C CA . SER A 1 91 ? 21.210 -0.221 -0.912 1.00 55.53 91 SER A CA 1
ATOM 689 C C . SER A 1 91 ? 20.676 -1.486 -0.236 1.00 55.53 91 SER A C 1
ATOM 691 O O . SER A 1 91 ? 21.465 -2.337 0.172 1.00 55.53 91 SER A O 1
ATOM 693 N N . GLU A 1 92 ? 19.361 -1.598 -0.066 1.00 67.25 92 GLU A N 1
ATOM 694 C CA . GLU A 1 92 ? 18.731 -2.749 0.582 1.00 67.25 92 GLU A CA 1
ATOM 695 C C . GLU A 1 92 ? 18.342 -3.789 -0.469 1.00 67.25 92 GLU A C 1
ATOM 697 O O . GLU A 1 92 ? 17.729 -3.457 -1.487 1.00 67.25 92 GLU A O 1
ATOM 702 N N . THR A 1 93 ? 18.698 -5.052 -0.233 1.00 73.06 93 THR A N 1
ATOM 703 C CA . THR A 1 93 ? 18.266 -6.164 -1.081 1.00 73.06 93 THR A CA 1
ATOM 704 C C . THR A 1 93 ? 16.776 -6.383 -0.878 1.00 73.06 93 THR A C 1
ATOM 706 O O . THR A 1 93 ? 16.357 -6.833 0.188 1.00 73.06 93 THR A O 1
ATOM 709 N N . VAL A 1 94 ? 15.980 -6.043 -1.890 1.00 79.06 94 VAL A N 1
ATOM 710 C CA . VAL A 1 94 ? 14.542 -6.315 -1.878 1.00 79.06 94 VAL A CA 1
ATOM 711 C C . VAL A 1 94 ? 14.331 -7.792 -2.210 1.00 79.06 94 VAL A C 1
ATOM 713 O O . VAL A 1 94 ? 14.898 -8.263 -3.201 1.00 79.06 94 VAL A O 1
ATOM 716 N N . PRO A 1 95 ? 13.566 -8.534 -1.393 1.00 82.00 95 PRO A N 1
ATOM 717 C CA . PRO A 1 95 ? 13.245 -9.917 -1.699 1.00 82.00 95 PRO A CA 1
ATOM 718 C C . PRO A 1 95 ? 12.379 -9.988 -2.961 1.00 82.00 95 PRO A C 1
ATOM 720 O O . PRO A 1 95 ? 11.468 -9.183 -3.154 1.00 82.00 95 PRO A O 1
ATOM 723 N N . ILE A 1 96 ? 12.698 -10.945 -3.828 1.00 85.25 96 ILE A N 1
ATOM 724 C CA . ILE A 1 96 ? 11.923 -11.260 -5.026 1.00 85.25 96 ILE A CA 1
ATOM 725 C C . ILE A 1 96 ? 11.032 -12.440 -4.654 1.00 85.25 96 ILE A C 1
ATOM 727 O O . ILE A 1 96 ? 11.529 -13.555 -4.512 1.00 85.25 96 ILE A O 1
ATOM 731 N N . GLU A 1 97 ? 9.742 -12.178 -4.462 1.00 84.50 97 GLU A N 1
ATOM 732 C CA . GLU A 1 97 ? 8.778 -13.190 -4.012 1.00 84.50 97 GLU A CA 1
ATOM 733 C C . GLU A 1 97 ? 7.968 -13.753 -5.188 1.00 84.50 97 GLU A C 1
ATOM 735 O O . GLU A 1 97 ? 7.570 -14.917 -5.182 1.00 84.50 97 GLU A O 1
ATOM 740 N N . ASN A 1 98 ? 7.736 -12.939 -6.226 1.00 87.00 98 ASN A N 1
ATOM 741 C CA . ASN A 1 98 ? 6.888 -13.299 -7.359 1.00 87.00 98 ASN A CA 1
ATOM 742 C C . ASN A 1 98 ? 7.589 -13.129 -8.710 1.00 87.00 98 ASN A C 1
ATOM 744 O O . ASN A 1 98 ? 8.484 -12.304 -8.879 1.00 87.00 98 ASN A O 1
ATOM 748 N N . PHE A 1 99 ? 7.066 -13.813 -9.733 1.00 92.50 99 PHE A N 1
ATOM 749 C CA . PHE A 1 99 ? 7.518 -13.629 -11.118 1.00 92.50 99 PHE A CA 1
ATOM 750 C C . PHE A 1 99 ? 7.363 -12.173 -11.596 1.00 92.50 99 PHE A C 1
ATOM 752 O O . PHE A 1 99 ? 8.137 -11.700 -12.420 1.00 92.50 99 PHE A O 1
ATOM 759 N N . ILE A 1 100 ? 6.367 -11.442 -11.079 1.00 90.75 100 ILE A N 1
ATOM 760 C CA . ILE A 1 100 ? 6.155 -10.022 -11.397 1.00 90.75 100 ILE A CA 1
ATOM 761 C C . ILE A 1 100 ? 7.338 -9.183 -10.900 1.00 90.75 100 ILE A C 1
ATOM 763 O O . ILE A 1 100 ? 7.802 -8.298 -11.619 1.00 90.75 100 ILE A O 1
ATOM 767 N N . ASP A 1 101 ? 7.855 -9.494 -9.711 1.00 90.19 101 ASP A N 1
ATOM 768 C CA . ASP A 1 101 ? 8.992 -8.793 -9.119 1.00 90.19 101 ASP A CA 1
ATOM 769 C C . ASP A 1 101 ? 10.256 -9.017 -9.957 1.00 90.19 101 ASP A C 1
ATOM 771 O O . ASP A 1 101 ? 10.988 -8.064 -10.220 1.00 90.19 101 ASP A O 1
ATOM 775 N N . GLU A 1 102 ? 10.470 -10.236 -10.469 1.00 91.44 102 GLU A N 1
ATOM 776 C CA . GLU A 1 102 ? 11.575 -10.539 -11.392 1.00 91.44 102 GLU A CA 1
ATOM 777 C C . GLU A 1 102 ? 11.539 -9.646 -12.639 1.00 91.44 102 GLU A C 1
ATOM 779 O O . GLU A 1 102 ? 12.557 -9.068 -13.023 1.00 91.44 102 GLU A O 1
ATOM 784 N N . TYR A 1 103 ? 10.364 -9.487 -13.258 1.00 92.69 103 TYR A N 1
ATOM 785 C CA . TYR A 1 103 ? 10.217 -8.641 -14.442 1.00 92.69 103 TYR A CA 1
ATOM 786 C C . TYR A 1 103 ? 10.414 -7.156 -14.126 1.00 92.69 103 TYR A C 1
ATOM 788 O O . TYR A 1 103 ? 11.092 -6.456 -14.883 1.00 92.69 103 TYR A O 1
ATOM 796 N N . ILE A 1 104 ? 9.833 -6.662 -13.029 1.00 90.50 104 ILE A N 1
ATOM 797 C CA . ILE A 1 104 ? 9.925 -5.247 -12.649 1.00 90.50 104 ILE A CA 1
ATOM 798 C C . ILE A 1 104 ? 11.364 -4.899 -12.270 1.00 90.50 104 ILE A C 1
ATOM 800 O O . ILE A 1 104 ? 11.946 -3.989 -12.862 1.00 90.50 104 ILE A O 1
ATOM 804 N N . PHE A 1 105 ? 11.963 -5.633 -11.330 1.00 90.00 105 PHE A N 1
ATOM 805 C CA . PHE A 1 105 ? 13.327 -5.360 -10.884 1.00 90.00 105 PHE A CA 1
ATOM 806 C C . PHE A 1 105 ? 14.358 -5.659 -11.971 1.00 90.00 105 PHE A C 1
ATOM 808 O O . PHE A 1 105 ? 15.332 -4.918 -12.089 1.00 90.00 105 PHE A O 1
ATOM 815 N N . GLY A 1 106 ? 14.117 -6.660 -12.823 1.00 89.06 106 GLY A N 1
ATOM 816 C CA . GLY A 1 106 ? 14.927 -6.912 -14.013 1.00 89.06 106 GLY A CA 1
ATOM 817 C C . GLY A 1 106 ? 14.945 -5.709 -14.955 1.00 89.06 106 GLY A C 1
ATOM 818 O O . GLY A 1 106 ? 16.017 -5.212 -15.301 1.00 89.06 106 GLY A O 1
ATOM 819 N 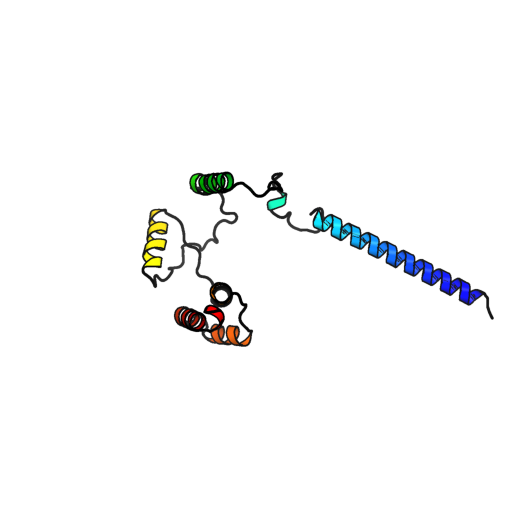N . LYS A 1 107 ? 13.770 -5.160 -15.295 1.00 89.38 107 LYS A N 1
ATOM 820 C CA . LYS A 1 107 ? 13.680 -3.965 -16.147 1.00 89.38 107 LYS A CA 1
ATOM 821 C C . LYS A 1 107 ? 14.328 -2.741 -15.495 1.00 89.38 107 LYS A C 1
ATOM 823 O O . LYS A 1 107 ? 15.045 -2.002 -16.164 1.00 89.38 107 LYS A O 1
ATOM 828 N N . MET A 1 108 ? 14.107 -2.533 -14.197 1.00 87.12 108 MET A N 1
ATOM 829 C CA . MET A 1 108 ? 14.714 -1.423 -13.454 1.00 87.12 108 MET A CA 1
ATOM 830 C C . MET A 1 108 ? 16.242 -1.518 -13.431 1.00 87.12 108 MET A C 1
ATOM 832 O O . MET A 1 108 ? 16.912 -0.502 -13.614 1.00 87.12 108 MET A O 1
ATOM 836 N N . ALA A 1 109 ? 1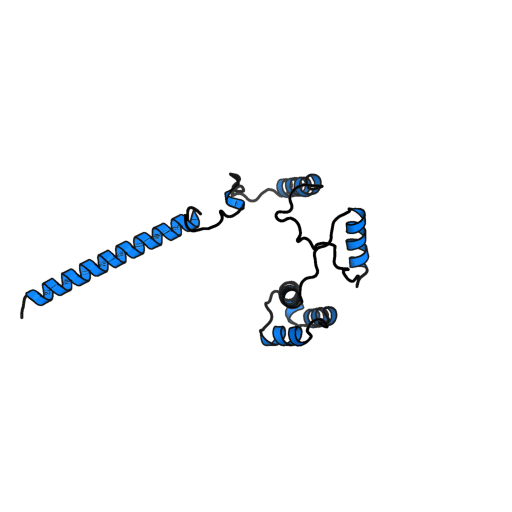6.791 -2.725 -13.268 1.00 86.38 109 ALA A N 1
ATOM 837 C CA . ALA A 1 109 ? 18.228 -2.968 -13.314 1.00 86.38 109 ALA A CA 1
ATOM 838 C C . ALA A 1 109 ? 18.814 -2.705 -14.711 1.00 86.38 109 ALA A C 1
ATOM 840 O O . ALA A 1 109 ? 19.853 -2.054 -14.817 1.00 86.38 109 ALA A O 1
ATOM 841 N N . GLU A 1 110 ? 18.137 -3.148 -15.778 1.00 88.12 110 GLU A N 1
ATOM 842 C CA . GLU A 1 110 ? 18.523 -2.843 -17.166 1.00 88.12 110 GLU A CA 1
ATOM 843 C C . GLU A 1 110 ? 18.547 -1.336 -17.448 1.00 88.12 110 GLU A C 1
ATOM 845 O O . GLU A 1 110 ? 19.456 -0.839 -18.113 1.00 88.12 110 GLU A O 1
ATOM 850 N N . ASP A 1 111 ? 17.556 -0.610 -16.930 1.00 88.38 111 ASP A N 1
ATOM 851 C CA . ASP A 1 111 ? 17.388 0.824 -17.163 1.00 88.38 111 ASP A CA 1
ATOM 852 C C . ASP A 1 111 ? 18.220 1.686 -16.185 1.00 88.38 111 ASP A C 1
ATOM 854 O O . ASP A 1 111 ? 18.229 2.915 -16.290 1.00 88.38 111 ASP A O 1
ATOM 858 N N . GLY A 1 112 ? 18.937 1.066 -15.237 1.00 83.06 112 GLY A N 1
ATOM 859 C CA . GLY A 1 112 ? 19.764 1.751 -14.237 1.00 83.06 112 GLY A CA 1
ATOM 860 C C . GLY A 1 112 ? 18.963 2.571 -13.220 1.00 83.06 112 GLY A C 1
ATOM 861 O O . GLY A 1 112 ? 19.473 3.554 -12.678 1.00 83.06 112 GLY A O 1
ATOM 862 N N . ILE A 1 113 ? 17.704 2.203 -12.979 1.00 83.31 113 ILE A N 1
ATOM 863 C CA . ILE A 1 113 ? 16.793 2.906 -12.074 1.00 83.31 113 ILE A CA 1
ATOM 864 C C . ILE A 1 113 ? 16.881 2.262 -10.681 1.00 83.31 113 ILE A C 1
ATOM 866 O O . ILE A 1 113 ? 16.555 1.082 -10.543 1.00 83.31 113 ILE A O 1
ATOM 870 N N . PRO A 1 114 ? 17.272 3.006 -9.629 1.00 83.88 114 PRO A N 1
ATOM 871 C CA . PRO A 1 114 ? 17.299 2.468 -8.274 1.00 83.88 114 PRO A CA 1
ATOM 872 C C . PRO A 1 114 ? 15.877 2.225 -7.755 1.00 83.88 114 PRO A C 1
ATOM 874 O O . PRO A 1 114 ? 14.974 3.043 -7.963 1.00 83.88 114 PRO A O 1
ATOM 877 N N . HIS A 1 115 ? 15.673 1.117 -7.044 1.00 84.44 115 HIS A N 1
ATOM 878 C CA . HIS A 1 115 ? 14.405 0.831 -6.379 1.00 84.44 115 HIS A CA 1
ATOM 879 C C . HIS A 1 115 ? 14.213 1.655 -5.107 1.00 84.44 115 HIS A C 1
ATOM 881 O O . HIS A 1 115 ? 15.161 2.088 -4.446 1.00 84.44 115 HIS A O 1
ATOM 887 N N . ALA A 1 116 ? 12.945 1.871 -4.762 1.00 84.88 116 ALA A N 1
ATOM 888 C CA . ALA A 1 116 ? 12.576 2.500 -3.504 1.00 84.88 116 ALA A CA 1
ATOM 889 C C . ALA A 1 116 ? 12.881 1.559 -2.321 1.00 84.88 116 ALA A C 1
ATOM 891 O O . ALA A 1 116 ? 12.767 0.340 -2.471 1.00 84.88 116 ALA A O 1
ATOM 892 N N . PRO A 1 117 ? 13.239 2.103 -1.143 1.00 83.56 117 PRO A N 1
ATOM 893 C CA . PRO A 1 117 ? 13.425 1.295 0.057 1.00 83.56 117 PRO A CA 1
ATOM 894 C C . PRO A 1 117 ? 12.115 0.620 0.476 1.00 83.56 117 PRO A C 1
ATOM 896 O O . PRO A 1 117 ? 11.018 1.115 0.186 1.00 83.56 117 PRO A O 1
ATOM 899 N N . LEU A 1 118 ? 12.234 -0.499 1.191 1.00 84.25 118 LEU A N 1
ATOM 900 C CA . LEU A 1 118 ? 11.072 -1.249 1.642 1.00 84.25 118 LEU A CA 1
ATOM 901 C C . LEU A 1 118 ? 10.273 -0.422 2.659 1.00 84.25 118 LEU A C 1
ATOM 903 O O . LEU A 1 118 ? 10.820 0.192 3.576 1.00 84.25 118 LEU A O 1
ATOM 907 N N . ALA A 1 119 ? 8.948 -0.404 2.517 1.00 87.69 119 ALA A N 1
ATOM 908 C CA . ALA A 1 119 ? 8.099 0.249 3.504 1.00 87.69 119 ALA A CA 1
ATOM 909 C C . ALA A 1 119 ? 8.206 -0.476 4.855 1.00 87.69 119 ALA A C 1
ATOM 911 O O . ALA A 1 119 ? 8.132 -1.704 4.906 1.00 87.69 119 ALA A O 1
ATOM 912 N N . GLY A 1 120 ? 8.322 0.278 5.950 1.00 89.12 120 GLY A N 1
ATOM 913 C CA . GLY A 1 120 ? 8.252 -0.289 7.299 1.00 89.12 120 GLY A CA 1
ATOM 914 C C . GLY A 1 120 ? 6.877 -0.899 7.594 1.00 89.12 120 GLY A C 1
ATOM 915 O O . GLY A 1 120 ? 5.868 -0.473 7.028 1.00 89.12 120 GLY A O 1
ATOM 916 N N . ASN A 1 121 ? 6.820 -1.860 8.517 1.00 91.44 121 ASN A N 1
ATOM 917 C CA . ASN A 1 121 ? 5.635 -2.697 8.748 1.00 91.44 121 ASN A CA 1
ATOM 918 C C . ASN A 1 121 ? 4.369 -1.893 9.092 1.00 91.44 121 ASN A C 1
ATOM 920 O O . ASN A 1 121 ? 3.311 -2.130 8.518 1.00 91.44 121 ASN A O 1
ATOM 924 N N . ALA A 1 122 ? 4.475 -0.840 9.907 1.00 91.94 122 ALA A N 1
ATOM 925 C CA . ALA A 1 122 ? 3.330 0.025 10.217 1.00 91.94 122 ALA A CA 1
ATOM 926 C C . ALA A 1 122 ? 2.834 0.855 9.023 1.00 91.94 122 ALA A C 1
ATOM 928 O O . ALA A 1 122 ? 1.656 1.210 8.958 1.00 91.94 122 ALA A O 1
ATOM 929 N N . THR A 1 123 ? 3.718 1.197 8.088 1.00 92.25 123 THR A N 1
ATOM 930 C CA . THR A 1 123 ? 3.333 1.872 6.842 1.00 92.25 123 THR A CA 1
ATOM 931 C C . THR A 1 123 ? 2.705 0.876 5.879 1.00 92.25 123 THR A C 1
ATOM 933 O O . THR A 1 123 ? 1.692 1.193 5.261 1.00 92.25 123 THR A O 1
ATOM 936 N N . PHE A 1 124 ? 3.274 -0.327 5.791 1.00 92.75 124 PHE A N 1
ATOM 937 C CA . PHE A 1 124 ? 2.774 -1.402 4.948 1.00 92.75 124 PHE A CA 1
ATOM 938 C C . PHE A 1 124 ? 1.348 -1.807 5.333 1.00 92.75 124 PHE A C 1
ATOM 940 O O . PHE A 1 124 ? 0.467 -1.720 4.488 1.00 92.75 124 PHE A O 1
ATOM 947 N N . VAL A 1 125 ? 1.089 -2.126 6.609 1.00 94.31 125 VAL A N 1
ATOM 948 C CA . VAL A 1 125 ? -0.247 -2.546 7.076 1.00 94.31 125 VAL A CA 1
ATOM 949 C C . VAL A 1 125 ? -1.302 -1.490 6.739 1.00 94.31 125 VAL A C 1
ATOM 951 O O . VAL A 1 125 ? -2.331 -1.801 6.150 1.00 94.31 125 VAL A O 1
ATOM 954 N N . ARG A 1 126 ? -1.040 -0.212 7.038 1.00 94.44 126 ARG A N 1
ATOM 955 C CA . ARG A 1 126 ? -2.006 0.863 6.755 1.00 94.44 126 ARG A CA 1
ATOM 956 C C . ARG A 1 126 ? -2.298 1.018 5.262 1.00 94.44 126 ARG A C 1
ATOM 958 O O . ARG A 1 126 ? -3.445 1.273 4.912 1.00 94.44 126 ARG A O 1
ATOM 965 N N . ARG A 1 127 ? -1.279 0.886 4.405 1.00 94.38 127 ARG A N 1
ATOM 966 C CA . ARG A 1 127 ? -1.446 0.967 2.947 1.00 94.38 127 ARG A CA 1
ATOM 967 C C . ARG A 1 127 ? -2.187 -0.245 2.401 1.00 94.38 127 ARG A C 1
ATOM 969 O O . ARG A 1 127 ? -3.160 -0.052 1.696 1.00 94.38 127 ARG A O 1
ATOM 976 N N . ALA A 1 128 ? -1.815 -1.455 2.812 1.00 94.31 128 ALA A N 1
ATOM 977 C CA . ALA A 1 128 ? -2.481 -2.682 2.380 1.00 94.31 128 ALA A CA 1
ATOM 978 C C . ALA A 1 128 ? -3.984 -2.667 2.704 1.00 94.31 128 ALA A C 1
ATOM 980 O O . ALA A 1 128 ? -4.801 -2.935 1.830 1.00 94.31 128 ALA A O 1
ATOM 981 N N . TYR A 1 129 ? -4.361 -2.271 3.926 1.00 94.94 129 TYR A N 1
ATOM 982 C CA . TYR A 1 129 ? -5.770 -2.110 4.299 1.00 94.94 129 TYR A CA 1
ATOM 983 C C . TYR A 1 129 ? -6.482 -1.070 3.427 1.00 94.94 129 TYR A C 1
ATOM 985 O O . TYR A 1 129 ? -7.571 -1.337 2.920 1.00 94.94 129 TYR A O 1
ATOM 993 N N . LEU A 1 130 ? -5.870 0.099 3.227 1.00 94.31 130 LEU A N 1
ATOM 994 C CA . LEU A 1 130 ? -6.479 1.170 2.444 1.00 94.31 130 LEU A CA 1
ATOM 995 C C . LEU A 1 130 ? -6.625 0.794 0.963 1.00 94.31 130 LEU A C 1
ATOM 997 O O . LEU A 1 130 ? -7.656 1.089 0.370 1.00 94.31 130 LEU A O 1
ATOM 1001 N N . ASP A 1 131 ? -5.621 0.141 0.387 1.00 93.88 131 ASP A N 1
ATOM 1002 C CA . ASP A 1 131 ? -5.576 -0.198 -1.034 1.00 93.88 131 ASP A CA 1
ATOM 1003 C C . ASP A 1 131 ? -6.502 -1.377 -1.368 1.00 93.88 131 ASP A C 1
ATOM 1005 O O . ASP A 1 131 ? -7.157 -1.356 -2.407 1.00 93.88 131 ASP A O 1
ATOM 1009 N N . LEU A 1 132 ? -6.587 -2.385 -0.489 1.00 93.88 132 LEU A N 1
ATOM 1010 C CA . LEU A 1 132 ? -7.419 -3.572 -0.720 1.00 93.88 132 LEU A CA 1
ATOM 1011 C C . LEU A 1 132 ? -8.871 -3.375 -0.274 1.00 93.88 132 LEU A C 1
ATOM 1013 O O . LEU A 1 132 ? -9.778 -3.800 -0.973 1.00 93.88 132 LEU A O 1
ATOM 1017 N N . THR A 1 133 ? -9.110 -2.730 0.871 1.00 92.50 133 THR A N 1
ATOM 1018 C CA . THR A 1 133 ? -10.464 -2.634 1.462 1.00 92.50 133 THR A CA 1
ATOM 1019 C C . THR A 1 133 ? -11.059 -1.226 1.413 1.00 92.50 133 THR A C 1
ATOM 1021 O O . THR A 1 133 ? -12.202 -1.014 1.816 1.00 92.50 133 THR A O 1
ATOM 1024 N N . GLY A 1 134 ? -10.279 -0.216 1.011 1.00 92.44 134 GLY A N 1
ATOM 1025 C CA . GLY A 1 134 ? -10.703 1.188 1.053 1.00 92.44 134 GLY A CA 1
ATOM 1026 C C . GLY A 1 134 ? -10.869 1.756 2.469 1.00 92.44 134 GLY A C 1
ATOM 1027 O O . GLY A 1 134 ? -11.374 2.870 2.629 1.00 92.44 134 GLY A O 1
ATOM 1028 N N . ARG A 1 135 ? -10.478 1.014 3.514 1.00 90.25 135 ARG A N 1
ATOM 1029 C CA . ARG A 1 135 ? -10.694 1.375 4.923 1.00 90.25 135 ARG A CA 1
ATOM 1030 C C . ARG A 1 135 ? -9.386 1.405 5.701 1.00 90.25 135 ARG A C 1
ATOM 1032 O O . ARG A 1 135 ? -8.428 0.706 5.396 1.00 90.25 135 ARG A O 1
ATOM 1039 N N . ILE A 1 136 ? -9.357 2.231 6.743 1.00 92.19 136 ILE A N 1
ATOM 1040 C CA . ILE A 1 136 ? -8.236 2.295 7.687 1.00 92.19 136 ILE A CA 1
ATOM 1041 C C . ILE A 1 136 ? -8.399 1.144 8.698 1.00 92.19 136 ILE A C 1
ATOM 1043 O O . ILE A 1 136 ? -9.527 0.917 9.147 1.00 92.19 136 ILE A O 1
ATOM 1047 N N . PRO A 1 137 ? -7.321 0.427 9.075 1.00 93.12 137 PRO A N 1
ATOM 1048 C CA . PRO A 1 137 ? -7.406 -0.638 10.072 1.00 93.12 137 PRO A CA 1
ATOM 1049 C C . PRO A 1 137 ? -7.864 -0.091 11.430 1.00 93.12 137 PRO A C 1
ATOM 1051 O O . PRO A 1 137 ? -7.565 1.055 11.780 1.00 93.12 137 PRO A O 1
ATOM 1054 N N . THR A 1 138 ? -8.545 -0.922 12.224 1.00 93.44 138 THR A N 1
ATOM 1055 C CA . THR A 1 138 ? -8.796 -0.590 13.634 1.00 93.44 138 THR A CA 1
ATOM 1056 C C . THR A 1 138 ? -7.491 -0.635 14.428 1.00 93.44 138 THR A C 1
ATOM 1058 O O . THR A 1 138 ? -6.489 -1.201 13.978 1.00 93.44 138 THR A O 1
ATOM 1061 N N . VAL A 1 139 ? -7.489 -0.024 15.614 1.00 93.69 139 VAL A N 1
ATOM 1062 C CA . VAL A 1 139 ? -6.293 0.025 16.466 1.00 93.69 139 VAL A CA 1
ATOM 1063 C C . VAL A 1 139 ? -5.872 -1.387 16.867 1.00 93.69 139 VAL A C 1
ATOM 1065 O O . VAL A 1 139 ? -4.703 -1.730 16.742 1.00 93.69 139 VAL A O 1
ATOM 1068 N N . GLU A 1 140 ? -6.832 -2.229 17.238 1.00 93.06 140 GLU A N 1
ATOM 1069 C CA . GLU A 1 140 ? -6.601 -3.604 17.681 1.00 93.06 140 GLU A CA 1
ATOM 1070 C C . GLU A 1 140 ? -6.026 -4.469 16.555 1.00 93.06 140 GLU A C 1
ATOM 1072 O O . GLU A 1 140 ? -5.095 -5.241 16.777 1.00 93.06 140 GLU A O 1
ATOM 1077 N N . ALA A 1 141 ? -6.544 -4.316 15.330 1.00 91.00 141 ALA A N 1
ATOM 1078 C CA . ALA A 1 141 ? -6.031 -5.034 14.169 1.00 91.00 141 ALA A CA 1
ATOM 1079 C C . ALA A 1 141 ? -4.596 -4.600 13.843 1.00 91.00 141 ALA A C 1
ATOM 1081 O O . ALA A 1 141 ? -3.723 -5.440 13.632 1.00 91.00 141 ALA A O 1
ATOM 1082 N N . LEU A 1 142 ? -4.330 -3.290 13.844 1.00 93.00 142 LEU A N 1
ATOM 1083 C CA . LEU A 1 142 ? -2.992 -2.763 13.591 1.00 93.00 142 LEU A CA 1
ATOM 1084 C C . LEU A 1 142 ? -1.989 -3.235 14.653 1.00 93.00 142 LEU A C 1
ATOM 1086 O O . LEU A 1 142 ? -0.896 -3.664 14.297 1.00 93.00 142 LEU A O 1
ATOM 1090 N N . GLU A 1 143 ? -2.346 -3.172 15.936 1.00 92.69 143 GLU A N 1
ATOM 1091 C CA . GLU A 1 143 ? -1.499 -3.652 17.032 1.00 92.69 143 GLU A CA 1
ATOM 1092 C C . GLU A 1 143 ? -1.249 -5.160 16.943 1.00 92.69 143 GLU A C 1
ATOM 1094 O O . GLU A 1 143 ? -0.114 -5.593 17.135 1.00 92.69 143 GLU A O 1
ATOM 1099 N N . GLY A 1 144 ? -2.264 -5.949 16.577 1.00 92.25 144 GLY A N 1
ATOM 1100 C CA . GLY A 1 144 ? -2.130 -7.392 16.367 1.00 92.25 144 GLY A CA 1
ATOM 1101 C C . GLY A 1 144 ? -1.102 -7.742 15.289 1.00 92.25 144 GLY A C 1
ATOM 1102 O O . GLY A 1 144 ? -0.254 -8.606 15.505 1.00 92.25 144 GLY A O 1
ATOM 1103 N N . TRP A 1 145 ? -1.117 -7.027 14.162 1.00 92.62 145 TRP A N 1
ATOM 1104 C CA . TRP A 1 145 ? -0.124 -7.215 13.100 1.00 92.62 145 TRP A CA 1
ATOM 1105 C C . TRP A 1 145 ? 1.259 -6.691 13.491 1.00 92.62 145 TRP A C 1
ATOM 1107 O O . TRP A 1 145 ? 2.271 -7.329 13.215 1.00 92.62 145 TRP A O 1
ATOM 1117 N N . LEU A 1 146 ? 1.333 -5.548 14.174 1.00 92.00 146 LEU A N 1
ATOM 1118 C CA . LEU A 1 146 ? 2.613 -4.974 14.595 1.00 92.00 146 LEU A CA 1
ATOM 1119 C C . LEU A 1 146 ? 3.292 -5.746 15.726 1.00 92.00 146 LEU A C 1
ATOM 1121 O O . LEU A 1 146 ? 4.512 -5.653 15.858 1.00 92.00 146 LEU A O 1
ATOM 1125 N N . ALA A 1 147 ? 2.546 -6.539 16.497 1.00 91.69 147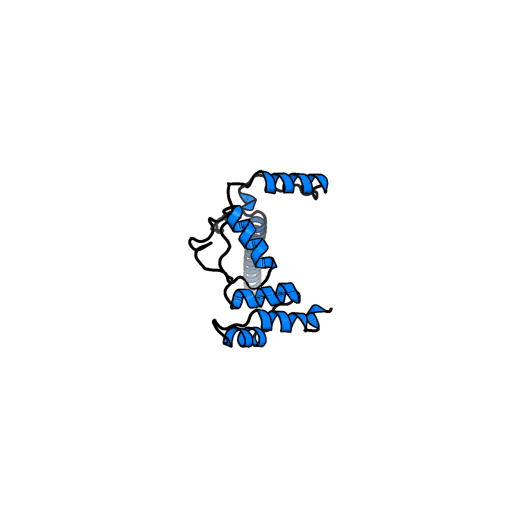 ALA A N 1
ATOM 1126 C CA . ALA A 1 147 ? 3.107 -7.431 17.506 1.00 91.69 147 ALA A CA 1
ATOM 1127 C C . ALA A 1 147 ? 4.045 -8.500 16.912 1.00 91.69 147 ALA A C 1
ATOM 1129 O O . ALA A 1 147 ? 4.897 -9.014 17.632 1.00 91.69 147 ALA A O 1
ATOM 1130 N N . GLN A 1 148 ? 3.936 -8.795 15.609 1.00 87.00 148 GLN A N 1
ATOM 1131 C CA . GLN A 1 148 ? 4.836 -9.712 14.895 1.00 87.00 148 GLN A CA 1
ATOM 1132 C C . GLN A 1 148 ? 6.223 -9.099 14.613 1.00 87.00 148 GLN A C 1
ATOM 1134 O O . GLN A 1 148 ? 7.153 -9.807 14.239 1.00 87.00 148 GLN A O 1
ATOM 1139 N N . GLY A 1 149 ? 6.405 -7.788 14.821 1.00 85.00 149 GLY A N 1
ATOM 1140 C CA . GLY A 1 149 ? 7.708 -7.135 14.675 1.00 85.00 149 GLY A CA 1
ATOM 1141 C C . GLY A 1 149 ? 8.254 -7.218 13.249 1.00 85.00 149 GLY A C 1
ATOM 1142 O O . GLY A 1 149 ? 7.514 -6.980 12.297 1.00 85.00 149 GLY A O 1
ATOM 1143 N N . GLU A 1 150 ? 9.551 -7.509 13.099 1.00 79.00 150 GLU A N 1
ATOM 1144 C CA . GLU A 1 150 ? 10.216 -7.687 11.793 1.00 79.00 150 GLU A CA 1
ATOM 1145 C C . GLU A 1 150 ? 9.807 -8.986 11.078 1.00 79.00 150 GLU A C 1
ATOM 1147 O O . GLU A 1 150 ? 9.955 -9.071 9.863 1.00 79.00 150 GLU A O 1
ATOM 1152 N N . GLU A 1 151 ? 9.218 -9.947 11.795 1.00 82.88 151 GLU A N 1
ATOM 1153 C CA . GLU A 1 151 ? 8.729 -11.229 11.265 1.00 82.88 151 GLU A CA 1
ATOM 1154 C C . GLU A 1 151 ? 7.295 -11.139 10.704 1.00 82.88 151 GLU A C 1
ATOM 1156 O O . GLU A 1 151 ? 6.643 -12.161 10.507 1.00 82.88 151 GLU A O 1
ATOM 1161 N N . LEU A 1 152 ? 6.781 -9.926 10.452 1.00 84.81 152 LEU A N 1
ATOM 1162 C CA . LEU A 1 152 ? 5.452 -9.728 9.867 1.00 84.81 152 LEU A CA 1
ATOM 1163 C C . LEU A 1 152 ? 5.340 -10.453 8.519 1.00 84.81 152 LEU A C 1
ATOM 1165 O O . LEU A 1 152 ? 5.940 -10.028 7.526 1.00 84.81 152 LEU A O 1
ATOM 1169 N N . ASP A 1 153 ? 4.491 -11.477 8.473 1.00 88.44 153 ASP A N 1
ATOM 1170 C CA . ASP A 1 153 ? 4.150 -12.167 7.235 1.00 88.44 153 ASP A CA 1
ATOM 1171 C C . ASP A 1 153 ? 3.190 -11.300 6.410 1.00 88.44 153 ASP A C 1
ATOM 1173 O O . ASP A 1 153 ? 1.980 -11.215 6.645 1.00 88.44 153 ASP A O 1
ATOM 1177 N N . ARG A 1 154 ? 3.772 -10.606 5.431 1.00 90.81 154 ARG A N 1
ATOM 1178 C CA . ARG A 1 154 ? 3.044 -9.718 4.524 1.00 90.81 154 ARG A CA 1
ATOM 1179 C C . ARG A 1 154 ? 2.090 -10.479 3.612 1.00 90.81 154 ARG A C 1
ATOM 1181 O O . ARG A 1 154 ? 1.057 -9.914 3.262 1.00 90.81 154 ARG A O 1
ATOM 1188 N N . GLY A 1 155 ? 2.429 -11.715 3.244 1.00 91.12 155 GLY A N 1
ATOM 1189 C CA . GLY A 1 155 ? 1.577 -12.579 2.432 1.00 91.12 155 GLY A CA 1
ATOM 1190 C C . GLY A 1 155 ? 0.321 -12.956 3.204 1.00 91.12 155 GLY A C 1
ATOM 1191 O O . GLY A 1 155 ? -0.779 -12.662 2.750 1.00 91.12 155 GLY A O 1
ATOM 1192 N N . ALA A 1 156 ? 0.487 -13.446 4.436 1.00 91.88 156 ALA A N 1
ATOM 1193 C CA . ALA A 1 156 ? -0.638 -13.800 5.303 1.00 91.88 156 ALA A CA 1
ATOM 1194 C C . ALA A 1 156 ? -1.586 -12.618 5.574 1.00 91.88 156 ALA A C 1
ATOM 1196 O O . ALA A 1 156 ? -2.806 -12.794 5.604 1.00 91.88 156 ALA A O 1
ATOM 1197 N N . LEU A 1 157 ? -1.052 -11.400 5.743 1.00 93.69 157 LEU A N 1
ATOM 1198 C CA . LEU A 1 157 ? -1.886 -10.201 5.843 1.00 93.69 157 LEU A CA 1
ATOM 1199 C C . LEU A 1 157 ? -2.703 -9.979 4.564 1.00 93.69 157 LEU A C 1
ATOM 1201 O O . LEU A 1 157 ? -3.910 -9.761 4.654 1.00 93.69 157 LEU A O 1
ATOM 1205 N N . ILE A 1 158 ? -2.060 -10.008 3.394 1.00 93.81 158 ILE A N 1
ATOM 1206 C CA . ILE A 1 158 ? -2.732 -9.789 2.107 1.00 93.81 158 ILE A CA 1
ATOM 1207 C C . ILE A 1 158 ? -3.826 -10.837 1.892 1.00 93.81 158 ILE A C 1
ATOM 1209 O O . ILE A 1 158 ? -4.959 -10.459 1.600 1.00 93.81 158 ILE A O 1
ATOM 1213 N N . ASP A 1 159 ? -3.523 -12.115 2.114 1.00 94.12 159 ASP A N 1
ATOM 1214 C CA . ASP A 1 159 ? -4.482 -13.211 1.969 1.00 94.12 159 ASP A CA 1
ATOM 1215 C C . ASP A 1 159 ? -5.690 -13.003 2.890 1.00 94.12 159 ASP A C 1
ATOM 1217 O O . ASP A 1 159 ? -6.832 -13.047 2.435 1.00 94.12 159 ASP A O 1
ATOM 1221 N N . SER A 1 160 ? -5.456 -12.637 4.158 1.00 94.06 160 SER A N 1
ATOM 1222 C CA . SER A 1 160 ? -6.543 -12.357 5.106 1.00 94.06 160 SER A CA 1
ATOM 1223 C C . SER A 1 160 ? -7.441 -11.187 4.683 1.00 94.06 160 SER A C 1
ATOM 1225 O O . SER A 1 160 ? -8.637 -11.184 4.976 1.00 94.06 160 SER A O 1
ATOM 1227 N N . LEU A 1 161 ? -6.881 -10.182 3.998 1.00 94.25 161 LEU A N 1
ATOM 1228 C CA . LEU A 1 161 ? -7.632 -9.028 3.504 1.00 94.25 161 LEU A CA 1
ATOM 1229 C C . LEU A 1 161 ? -8.436 -9.379 2.253 1.00 94.25 161 LEU A C 1
ATOM 1231 O O . LEU A 1 161 ? -9.586 -8.957 2.150 1.00 94.25 161 LEU A O 1
ATOM 1235 N N . ILE A 1 162 ? -7.863 -10.163 1.338 1.00 94.25 162 ILE A N 1
ATOM 1236 C CA . ILE A 1 162 ? -8.537 -10.625 0.116 1.00 94.25 162 ILE A CA 1
ATOM 1237 C C . ILE A 1 162 ? -9.694 -11.574 0.452 1.00 94.25 162 ILE A C 1
ATOM 1239 O O . ILE A 1 162 ? -10.744 -11.503 -0.181 1.00 94.25 162 ILE A O 1
ATOM 1243 N N . GLU A 1 163 ? -9.528 -12.436 1.457 1.00 93.06 163 GLU A N 1
ATOM 1244 C CA . GLU A 1 163 ? -10.584 -13.340 1.932 1.00 93.06 163 GLU A CA 1
ATOM 1245 C C . GLU A 1 163 ? -11.685 -12.625 2.731 1.00 93.06 163 GLU A C 1
ATOM 1247 O O . GLU A 1 163 ? -12.743 -13.205 2.980 1.00 93.06 163 GLU A O 1
ATOM 1252 N N . SER A 1 164 ? -11.458 -11.378 3.153 1.00 90.06 164 SER A N 1
ATOM 1253 C CA . SER A 1 164 ? -12.432 -10.633 3.946 1.00 90.06 164 SER A CA 1
ATOM 1254 C C . SER A 1 164 ? -13.610 -10.137 3.104 1.00 90.06 164 SER A C 1
ATOM 1256 O O . SER A 1 164 ? -13.449 -9.716 1.958 1.00 90.06 164 SER A O 1
ATOM 1258 N N . ASP A 1 165 ? -14.796 -10.068 3.717 1.00 88.12 165 ASP A N 1
ATOM 1259 C CA . ASP A 1 165 ? -15.994 -9.499 3.078 1.00 88.12 165 ASP A CA 1
ATOM 1260 C C . ASP A 1 165 ? -15.766 -8.060 2.577 1.00 88.12 165 ASP A C 1
ATOM 1262 O O . ASP A 1 165 ? -16.392 -7.627 1.617 1.00 88.12 165 ASP A O 1
ATOM 1266 N N . ALA A 1 166 ? -14.842 -7.318 3.199 1.00 85.50 166 ALA A N 1
ATOM 1267 C CA . ALA A 1 166 ? -14.531 -5.939 2.838 1.00 85.50 166 ALA A CA 1
ATOM 1268 C C . ALA A 1 166 ? -13.825 -5.783 1.477 1.00 85.50 166 ALA A C 1
ATOM 1270 O O . ALA A 1 166 ? -13.710 -4.656 1.005 1.00 85.50 166 ALA A O 1
ATOM 1271 N N . PHE A 1 167 ? -13.324 -6.870 0.881 1.00 87.06 167 PHE A N 1
ATOM 1272 C CA . PHE A 1 167 ? -12.726 -6.872 -0.458 1.00 87.06 167 PHE A CA 1
ATOM 1273 C C . PHE A 1 167 ? -13.736 -7.227 -1.563 1.00 87.06 167 PHE A C 1
ATOM 1275 O O . PHE A 1 167 ? -13.560 -6.833 -2.713 1.00 87.06 167 PHE A O 1
ATOM 1282 N N . VAL A 1 168 ? -14.774 -8.002 -1.230 1.00 78.94 168 VAL A N 1
ATOM 1283 C CA . VAL A 1 168 ? -15.745 -8.547 -2.200 1.00 78.94 168 VAL A CA 1
ATOM 1284 C C . VAL A 1 168 ? -16.915 -7.586 -2.466 1.00 78.94 168 VAL A C 1
ATOM 1286 O O . VAL A 1 168 ? -17.615 -7.744 -3.468 1.00 78.94 168 VAL A O 1
ATOM 1289 N N . ASP A 1 169 ? -17.113 -6.603 -1.588 1.00 54.59 169 ASP A N 1
ATOM 1290 C CA . ASP A 1 169 ? -18.164 -5.573 -1.659 1.00 54.59 169 ASP A CA 1
ATOM 1291 C C . ASP A 1 169 ? -17.754 -4.370 -2.534 1.00 54.59 169 ASP A C 1
ATOM 1293 O O . ASP A 1 169 ? -18.582 -3.919 -3.364 1.00 54.59 169 ASP A O 1
#

Secondary structure (DSSP, 8-state):
--THHHHHHHHHHHHHHHHHHHHHHHHHHHHHHHHTT--TT-SS--GGGGSS-PPPSSPPPHHHHHHHHHHHHHH-SSS--SS---TTTTTS-----SHHHHHHHHHHHHTTPPPPPPPPHHHHHHHHHHHHHSSPPPHHHHHHHHTTGGG--HHHHHHHHHTSHHHH-

pLDDT: mean 71.84, std 17.32, range [41.69, 94.94]

Foldseek 3Di:
DDPVVVVVVVVVVVVVVVVVVVVVVVVVVVVVCVVVQVDPPPPDRDPVVVDPCPDPPDDDDPVVVVVVVVCVVVVVLDDDPPDDQPPCQQVDDDDDDDPVSCVVVVVCVVSVHGHHDDDDQLRLLQCLCCVQQVDGDDPVVSVVQCVCPPVRDSVVSNVVSCPDPSRVD

Radius of gyration: 28.28 Å; chains: 1; bounding box: 54×70×68 Å